Protein AF-A0A5C6UQW0-F1 (afdb_monomer)

pLDDT: mean 77.4, std 15.4, range [30.97, 93.69]

Nearest PDB structures (foldseek):
  4ghb-assembly1_A  TM=6.331E-01  e=3.208E+00  Bacteroides uniformis ATCC 8492
  3mfe-assembly1_H  TM=4.165E-01  e=1.691E+00  Mycobacterium tuberculosis
  3hf9-assembly1_E  TM=4.908E-01  e=6.919E+00  Mycobacterium tuberculosis

Secondary structure (DSSP, 8-state):
-GGGSHHHHHHHTSTT-EEE-HHHHHHHHHHHTTS-EETTEE-GGGSTTEE----S--SS-HHHHHHHHHHTSGGGGSSEEEEE-STT--EEEEEHHHHHHTHHHHHTT--S-EEEEEEEE-TT--EEEEEEEEE-SSS-EEEEEE-----

Structure (mmCIF, N/CA/C/O backbone):
data_AF-A0A5C6UQW0-F1
#
_entry.id   AF-A0A5C6UQW0-F1
#
loop_
_atom_site.group_PDB
_atom_site.id
_atom_site.type_symbol
_atom_site.label_atom_id
_atom_site.label_alt_id
_atom_site.label_comp_id
_atom_site.label_asym_id
_atom_site.label_entity_id
_atom_site.label_seq_id
_atom_site.pdbx_PDB_ins_code
_atom_site.Cartn_x
_atom_site.Cartn_y
_atom_site.Cartn_z
_atom_site.occupancy
_atom_site.B_iso_or_equiv
_atom_site.auth_seq_id
_atom_site.auth_comp_id
_atom_site.auth_asym_id
_atom_site.auth_atom_id
_atom_site.pdbx_PDB_model_num
ATOM 1 N N . MET A 1 1 ? 3.160 17.093 -3.943 1.00 65.38 1 MET A N 1
ATOM 2 C CA . MET A 1 1 ? 2.814 15.809 -3.297 1.00 65.38 1 MET A CA 1
ATOM 3 C C . MET A 1 1 ? 2.895 14.708 -4.346 1.00 65.38 1 MET A C 1
ATOM 5 O O . MET A 1 1 ? 2.736 15.030 -5.520 1.00 65.38 1 MET A O 1
ATOM 9 N N . HIS A 1 2 ? 3.151 13.443 -3.989 1.00 77.75 2 HIS A N 1
ATOM 10 C CA . HIS A 1 2 ? 3.254 12.371 -5.004 1.00 77.75 2 HIS A CA 1
ATOM 11 C C . HIS A 1 2 ? 1.975 12.249 -5.848 1.00 77.75 2 HIS A C 1
ATOM 13 O O . HIS A 1 2 ? 2.039 12.106 -7.066 1.00 77.75 2 HIS A O 1
ATOM 19 N N . ILE A 1 3 ? 0.809 12.458 -5.228 1.00 83.19 3 ILE A N 1
ATOM 20 C CA . ILE A 1 3 ? -0.491 12.421 -5.915 1.00 83.19 3 ILE A CA 1
ATOM 21 C C . ILE A 1 3 ? -0.732 13.566 -6.914 1.00 83.19 3 ILE A C 1
ATOM 23 O O . ILE A 1 3 ? -1.720 13.533 -7.650 1.00 83.19 3 ILE A O 1
ATOM 27 N N . ASP A 1 4 ? 0.139 14.581 -6.944 1.00 84.81 4 ASP A N 1
ATOM 28 C CA . ASP A 1 4 ? 0.045 15.695 -7.893 1.00 84.81 4 ASP A CA 1
ATOM 29 C C . ASP A 1 4 ? 0.746 15.407 -9.224 1.00 84.81 4 ASP A C 1
ATOM 31 O O . ASP A 1 4 ? 0.579 16.180 -10.179 1.00 84.81 4 ASP A O 1
ATOM 35 N N . ALA A 1 5 ? 1.535 14.328 -9.285 1.00 84.81 5 ALA A N 1
ATOM 36 C CA . ALA A 1 5 ? 2.218 13.906 -10.496 1.00 84.81 5 ALA A CA 1
ATOM 37 C C . ALA A 1 5 ? 1.205 13.637 -11.619 1.00 84.81 5 ALA A C 1
ATOM 39 O O . ALA A 1 5 ? 0.117 13.108 -11.383 1.00 84.81 5 ALA A O 1
ATOM 40 N N . SER A 1 6 ? 1.557 14.007 -12.852 1.00 86.38 6 SER A N 1
ATOM 41 C CA . SER A 1 6 ? 0.655 13.922 -14.009 1.00 86.38 6 SER A CA 1
ATOM 42 C C . SER A 1 6 ? 0.110 12.510 -14.230 1.00 86.38 6 SER A C 1
ATOM 44 O O . SER A 1 6 ? -1.090 12.353 -14.436 1.00 86.38 6 SER A O 1
ATOM 46 N N . TYR A 1 7 ? 0.957 11.488 -14.099 1.00 84.44 7 TYR A N 1
ATOM 47 C CA . TYR A 1 7 ? 0.549 10.091 -14.254 1.00 84.44 7 TYR A CA 1
ATOM 48 C C . TYR A 1 7 ? -0.395 9.619 -13.133 1.00 84.44 7 TYR A C 1
ATOM 50 O O . TYR A 1 7 ? -1.342 8.883 -13.396 1.00 84.44 7 TYR A O 1
ATOM 58 N N . ILE A 1 8 ? -0.215 10.092 -11.890 1.00 86.12 8 ILE A N 1
ATOM 59 C CA . ILE A 1 8 ? -1.148 9.786 -10.794 1.00 86.12 8 ILE A CA 1
ATOM 60 C C . ILE A 1 8 ? -2.492 10.482 -11.023 1.00 86.12 8 ILE A C 1
ATOM 62 O O . ILE A 1 8 ? -3.537 9.890 -10.770 1.00 86.12 8 ILE A O 1
ATOM 66 N N . LYS A 1 9 ? -2.500 11.713 -11.546 1.00 88.06 9 LYS A N 1
ATOM 67 C CA . LYS A 1 9 ? -3.747 12.405 -11.915 1.00 88.06 9 LYS A CA 1
ATOM 68 C C . LYS A 1 9 ? -4.522 11.660 -13.000 1.00 88.06 9 LYS A C 1
ATOM 70 O O . LYS A 1 9 ? -5.742 11.574 -12.910 1.00 88.06 9 LYS A O 1
ATOM 75 N N . GLU A 1 10 ? -3.824 11.098 -13.984 1.00 89.44 10 GLU A N 1
ATOM 76 C CA . GLU A 1 10 ? -4.433 10.248 -15.009 1.00 89.44 10 GLU A CA 1
ATOM 77 C C . GLU A 1 10 ? -5.021 8.970 -14.397 1.00 89.44 10 GLU A C 1
ATOM 79 O O . GLU A 1 10 ? -6.191 8.662 -14.619 1.00 89.44 10 GLU A O 1
ATOM 84 N N . ILE A 1 11 ? -4.260 8.276 -13.545 1.00 90.06 11 ILE A N 1
ATOM 85 C CA . ILE A 1 11 ? -4.734 7.091 -12.817 1.00 90.06 11 ILE A CA 1
ATOM 86 C C . ILE A 1 11 ? -5.986 7.406 -11.987 1.00 90.06 11 ILE A C 1
ATOM 88 O O . ILE A 1 11 ? -6.952 6.649 -12.024 1.00 90.06 11 ILE A O 1
ATOM 92 N N . ARG A 1 12 ? -6.009 8.550 -11.295 1.00 88.69 12 ARG A N 1
ATOM 93 C CA . ARG A 1 12 ? -7.150 9.012 -10.486 1.00 88.69 12 ARG A CA 1
ATOM 94 C C . ARG A 1 12 ? -8.422 9.283 -11.276 1.00 88.69 12 ARG A C 1
ATOM 96 O O . ARG A 1 12 ? -9.483 9.353 -10.670 1.00 88.69 12 ARG A O 1
ATOM 103 N N . SER A 1 13 ? -8.327 9.475 -12.588 1.00 88.44 13 SER A N 1
ATOM 104 C CA . SER A 1 13 ? -9.511 9.658 -13.432 1.00 88.44 13 SER A CA 1
ATOM 105 C C . SER A 1 13 ? -10.220 8.342 -13.771 1.00 88.44 13 SER A C 1
ATOM 107 O O . SER A 1 13 ? -11.315 8.372 -14.329 1.00 88.44 13 SER A O 1
ATOM 109 N N . ARG A 1 14 ? -9.609 7.192 -13.450 1.00 90.06 14 ARG A N 1
ATOM 110 C CA . ARG A 1 14 ? -10.189 5.874 -13.717 1.00 90.06 14 ARG A CA 1
ATOM 111 C C . ARG A 1 14 ? -11.289 5.523 -12.720 1.00 90.06 14 ARG A C 1
ATOM 113 O O . ARG A 1 14 ? -11.255 5.904 -11.552 1.00 90.06 14 ARG A O 1
ATOM 120 N N . GLU A 1 15 ? -12.249 4.743 -13.200 1.00 89.31 15 GLU A N 1
ATOM 121 C CA . GLU A 1 15 ? -13.331 4.206 -12.381 1.00 89.31 15 GLU A CA 1
ATOM 122 C C . GLU A 1 15 ? -12.788 3.334 -11.239 1.00 89.31 15 GLU A C 1
ATOM 124 O O . GLU A 1 15 ? -11.830 2.578 -11.413 1.00 89.31 15 GLU A O 1
ATOM 129 N N . GLY A 1 16 ? -13.397 3.462 -10.057 1.00 89.12 16 GLY A N 1
ATOM 130 C CA . GLY A 1 16 ? -12.991 2.725 -8.859 1.00 89.12 16 GLY A CA 1
ATOM 131 C C . GLY A 1 16 ? -11.707 3.234 -8.199 1.00 89.12 16 GLY A C 1
ATOM 132 O O . GLY A 1 16 ? -11.251 2.624 -7.237 1.00 89.12 16 GLY A O 1
ATOM 133 N N . VAL A 1 17 ? -11.113 4.334 -8.681 1.00 92.62 17 VAL A N 1
ATOM 134 C CA . VAL A 1 17 ? -9.979 4.981 -8.012 1.00 92.62 17 VAL A CA 1
ATOM 135 C C . VAL A 1 17 ? -10.478 6.120 -7.129 1.00 92.62 17 VAL A C 1
ATOM 137 O O . VAL A 1 17 ? -11.145 7.043 -7.596 1.00 92.62 17 VAL A O 1
ATOM 140 N N . PHE A 1 18 ? -10.123 6.084 -5.846 1.00 91.31 18 PHE A N 1
ATOM 141 C CA . PHE A 1 18 ? -10.579 7.062 -4.857 1.00 91.31 18 PHE A CA 1
ATOM 142 C C . PHE A 1 18 ? -9.411 7.853 -4.277 1.00 91.31 18 PHE A C 1
ATOM 144 O O . PHE A 1 18 ? -8.306 7.336 -4.132 1.00 91.31 18 PHE A O 1
ATOM 151 N N . LEU A 1 19 ? -9.651 9.115 -3.917 1.00 91.25 19 LEU A N 1
ATOM 152 C CA . LEU A 1 19 ? -8.710 9.874 -3.097 1.00 91.25 19 LEU A CA 1
ATOM 153 C C . LEU A 1 19 ? -8.799 9.369 -1.654 1.00 91.25 19 LEU A C 1
ATOM 155 O O . LEU A 1 19 ? -9.885 9.303 -1.083 1.00 91.25 19 LEU A O 1
ATOM 159 N N . VAL A 1 20 ? -7.651 9.050 -1.068 1.00 90.62 20 VAL A N 1
ATOM 160 C CA . VAL A 1 20 ? -7.530 8.748 0.357 1.00 90.62 20 VAL A CA 1
ATOM 161 C C . VAL A 1 20 ? -7.028 10.006 1.041 1.00 90.62 20 VAL A C 1
ATOM 163 O O . VAL A 1 20 ? -5.863 10.383 0.904 1.00 90.62 20 VAL A O 1
ATOM 166 N N . GLU A 1 21 ? -7.937 10.676 1.740 1.00 90.00 21 GLU A N 1
ATOM 167 C CA . GLU A 1 21 ? -7.666 11.947 2.402 1.00 90.00 21 GLU A CA 1
ATOM 168 C C . GLU A 1 21 ? -6.566 11.832 3.461 1.00 90.00 21 GLU A C 1
ATOM 170 O O . GLU A 1 21 ? -6.359 10.783 4.079 1.00 90.00 21 GLU A O 1
ATOM 175 N N . GLN A 1 22 ? -5.905 12.958 3.736 1.00 90.62 22 GLN A N 1
ATOM 176 C CA . GLN A 1 22 ? -4.842 13.048 4.740 1.00 90.62 22 GLN A CA 1
ATOM 177 C C . GLN A 1 22 ? -5.267 12.494 6.107 1.00 90.62 22 GLN A C 1
ATOM 179 O O . GLN A 1 22 ? -4.471 11.841 6.772 1.00 90.62 22 GLN A O 1
ATOM 184 N N . VAL A 1 23 ? -6.509 12.735 6.536 1.00 88.88 23 VAL A N 1
ATOM 185 C CA . VAL A 1 23 ? -7.013 12.251 7.834 1.00 88.88 23 VAL A CA 1
ATOM 186 C C . VAL A 1 23 ? -7.066 10.722 7.905 1.00 88.88 23 VAL A C 1
ATOM 188 O O . VAL A 1 23 ? -6.779 10.141 8.949 1.00 88.88 23 VAL A O 1
ATOM 191 N N . VAL A 1 24 ? -7.374 10.060 6.789 1.00 87.12 24 VAL A N 1
ATOM 192 C CA . VAL A 1 24 ? -7.360 8.598 6.700 1.00 87.12 24 VAL A CA 1
ATOM 193 C C . VAL A 1 24 ? -5.918 8.109 6.664 1.00 87.12 24 VAL A C 1
ATOM 195 O O . VAL A 1 24 ? -5.544 7.256 7.465 1.00 87.12 24 VAL A O 1
ATOM 198 N N . MET A 1 25 ? -5.078 8.712 5.817 1.00 90.06 25 MET A N 1
ATOM 199 C CA . MET A 1 25 ? -3.653 8.379 5.749 1.00 90.06 25 MET A CA 1
ATOM 200 C C . MET A 1 25 ? -2.926 8.619 7.076 1.00 90.06 25 MET A C 1
ATOM 202 O O . MET A 1 25 ? -1.968 7.920 7.381 1.00 90.06 25 MET A O 1
ATOM 206 N N . ALA A 1 26 ? -3.395 9.551 7.907 1.00 89.56 26 ALA A N 1
ATOM 207 C CA . ALA A 1 26 ? -2.858 9.757 9.243 1.00 89.56 26 ALA A CA 1
ATOM 208 C C . ALA A 1 26 ? -3.064 8.542 10.145 1.00 89.56 26 ALA A C 1
ATOM 210 O O . ALA A 1 26 ? -2.120 8.133 10.812 1.00 89.56 26 ALA A O 1
ATOM 211 N N . ARG A 1 27 ? -4.242 7.911 10.087 1.00 84.69 27 ARG A N 1
ATOM 212 C CA . ARG A 1 27 ? -4.505 6.650 10.796 1.00 84.69 27 ARG A CA 1
ATOM 213 C C . ARG A 1 27 ? -3.602 5.526 10.281 1.00 84.69 27 ARG A C 1
ATOM 215 O O . ARG A 1 27 ? -3.126 4.725 11.076 1.00 84.69 27 ARG A O 1
ATOM 222 N N . PHE A 1 28 ? -3.346 5.495 8.968 1.00 85.69 28 PHE A N 1
ATOM 223 C CA . PHE A 1 28 ? -2.456 4.514 8.335 1.00 85.69 28 PHE A CA 1
ATOM 224 C C . PHE A 1 28 ? -1.031 4.686 8.858 1.00 85.69 28 PHE A C 1
ATOM 226 O O . PHE A 1 28 ? -0.412 3.723 9.292 1.00 85.69 28 PHE A O 1
ATOM 233 N N . SER A 1 29 ? -0.538 5.924 8.860 1.00 89.44 29 SER A N 1
ATOM 234 C CA . SER A 1 29 ? 0.786 6.274 9.365 1.00 89.44 29 SER A CA 1
ATOM 235 C C . SER A 1 29 ? 0.951 5.984 10.850 1.00 89.44 29 SER A C 1
ATOM 237 O O . SER A 1 29 ? 1.938 5.363 11.221 1.00 89.44 29 SER A O 1
ATOM 239 N N . ASP A 1 30 ? -0.010 6.388 11.684 1.00 87.50 30 ASP A N 1
ATOM 240 C CA . ASP A 1 30 ? 0.073 6.174 13.131 1.00 87.50 30 ASP A CA 1
ATOM 241 C C . ASP A 1 30 ? 0.125 4.673 13.464 1.00 87.50 30 ASP A C 1
ATOM 243 O O . ASP A 1 30 ? 0.872 4.266 14.347 1.00 87.50 30 ASP A O 1
ATOM 247 N N . TRP A 1 31 ? -0.612 3.836 12.724 1.00 83.50 31 TRP A N 1
ATOM 248 C CA . TRP A 1 31 ? -0.500 2.380 12.834 1.00 83.50 31 TRP A CA 1
ATOM 249 C C . TRP A 1 31 ? 0.853 1.859 12.325 1.00 83.50 31 TRP A C 1
ATOM 251 O O . TRP A 1 31 ? 1.506 1.051 12.982 1.00 83.50 31 TRP A O 1
ATOM 261 N N . PHE A 1 32 ? 1.291 2.331 11.160 1.00 86.81 32 PHE A N 1
ATOM 262 C CA . PHE A 1 32 ? 2.522 1.891 10.506 1.00 86.81 32 PHE A CA 1
ATOM 263 C C . PHE A 1 32 ? 3.781 2.206 11.330 1.00 86.81 32 PHE A C 1
ATOM 265 O O . PHE A 1 32 ? 4.738 1.429 11.329 1.00 86.81 32 PHE A O 1
ATOM 272 N N . ASP A 1 33 ? 3.763 3.298 12.095 1.00 88.50 33 ASP A N 1
ATOM 273 C CA . ASP A 1 33 ? 4.828 3.680 13.027 1.00 88.50 33 ASP A CA 1
ATOM 274 C C . ASP A 1 33 ? 4.976 2.687 14.202 1.00 88.50 33 ASP A C 1
ATOM 276 O O . ASP A 1 33 ? 6.047 2.609 14.804 1.00 88.50 33 ASP A O 1
ATOM 280 N N . LEU A 1 34 ? 3.943 1.888 14.509 1.00 86.62 34 LEU A N 1
ATOM 281 C CA . LEU A 1 34 ? 3.982 0.855 15.558 1.00 86.62 34 LEU A CA 1
ATOM 282 C C . LEU A 1 34 ? 4.624 -0.461 15.097 1.00 86.62 34 LEU A C 1
ATOM 284 O O . LEU A 1 34 ? 4.830 -1.361 15.914 1.00 86.62 34 LEU A O 1
ATOM 288 N N . MET A 1 35 ? 4.926 -0.601 13.804 1.00 86.12 35 MET A N 1
ATOM 289 C CA . MET A 1 35 ? 5.567 -1.804 13.276 1.00 86.12 35 MET A CA 1
ATOM 290 C C . MET A 1 35 ? 6.981 -1.987 13.853 1.00 86.12 35 MET A C 1
ATOM 292 O O . MET A 1 35 ? 7.646 -1.013 14.207 1.00 86.12 35 MET A O 1
ATOM 296 N N . PRO A 1 36 ? 7.490 -3.228 13.949 1.00 89.00 36 PRO A N 1
ATOM 297 C CA . PRO A 1 36 ? 8.846 -3.469 14.425 1.00 89.00 36 PRO A CA 1
ATOM 298 C C . PRO A 1 36 ? 9.858 -3.022 13.362 1.00 89.00 36 PRO A C 1
ATOM 300 O O . PRO A 1 36 ? 10.198 -3.777 12.460 1.00 89.00 36 PRO A O 1
ATOM 303 N N . TRP A 1 37 ? 10.330 -1.780 13.433 1.00 88.25 37 TRP A N 1
ATOM 304 C CA . TRP A 1 37 ? 11.285 -1.221 12.472 1.00 88.25 37 TRP A CA 1
ATOM 305 C C . TRP A 1 37 ? 12.733 -1.635 12.764 1.00 88.25 37 TRP A C 1
ATOM 307 O O . TRP A 1 37 ? 13.202 -1.574 13.899 1.00 88.25 37 TRP A O 1
ATOM 317 N N . CYS A 1 38 ? 13.484 -1.966 11.712 1.00 86.94 38 CYS A N 1
ATOM 318 C CA . CYS A 1 38 ? 14.937 -2.110 11.731 1.00 86.94 38 CYS A CA 1
ATOM 319 C C . CYS A 1 38 ? 15.564 -1.155 10.708 1.00 86.94 38 CYS A C 1
ATOM 321 O O . CYS A 1 38 ? 15.547 -1.410 9.503 1.00 86.94 38 CYS A O 1
ATOM 323 N N . ALA A 1 39 ? 16.130 -0.050 11.205 1.00 83.81 39 ALA A N 1
ATOM 324 C CA . ALA A 1 39 ? 16.741 1.029 10.425 1.00 83.81 39 ALA A CA 1
ATOM 325 C C . ALA A 1 39 ? 15.824 1.612 9.331 1.00 83.81 39 ALA A C 1
ATOM 327 O O . ALA A 1 39 ? 15.186 2.634 9.554 1.00 83.81 39 ALA A O 1
ATOM 328 N N . THR A 1 40 ? 15.776 0.989 8.153 1.00 80.44 40 THR A N 1
ATOM 329 C CA . THR A 1 40 ? 15.086 1.490 6.953 1.00 80.44 40 THR A CA 1
ATOM 330 C C . THR A 1 40 ? 13.952 0.588 6.465 1.00 80.44 40 THR A C 1
ATOM 332 O O . THR A 1 40 ? 13.285 0.931 5.487 1.00 80.44 40 THR A O 1
ATOM 335 N N . SER A 1 41 ? 13.707 -0.548 7.121 1.00 85.50 41 SER A N 1
ATOM 336 C CA . SER A 1 41 ? 12.609 -1.452 6.776 1.00 85.50 41 SER A CA 1
ATOM 337 C C . SER A 1 41 ? 11.937 -2.048 8.003 1.00 85.50 41 SER A C 1
ATOM 339 O O . SER A 1 41 ? 12.504 -2.053 9.094 1.00 85.50 41 SER A O 1
ATOM 341 N N . ILE A 1 42 ? 10.747 -2.604 7.815 1.00 85.25 42 ILE A N 1
ATOM 342 C CA . ILE A 1 42 ? 10.106 -3.432 8.835 1.00 85.25 42 ILE A CA 1
ATOM 343 C C . ILE A 1 42 ? 10.939 -4.709 9.032 1.00 85.25 42 ILE A C 1
ATOM 345 O O . ILE A 1 42 ? 11.324 -5.382 8.073 1.00 85.25 42 ILE A O 1
ATOM 349 N N . ASP A 1 43 ? 11.221 -5.060 10.284 1.00 88.00 43 ASP A N 1
ATOM 350 C CA . ASP A 1 43 ? 11.683 -6.390 10.664 1.00 88.00 43 ASP A CA 1
ATOM 351 C C . ASP A 1 43 ? 10.499 -7.355 10.650 1.00 88.00 43 ASP A C 1
ATOM 353 O O . ASP A 1 43 ? 9.859 -7.643 11.663 1.00 88.00 43 ASP A O 1
ATOM 357 N N . TRP A 1 44 ? 10.207 -7.86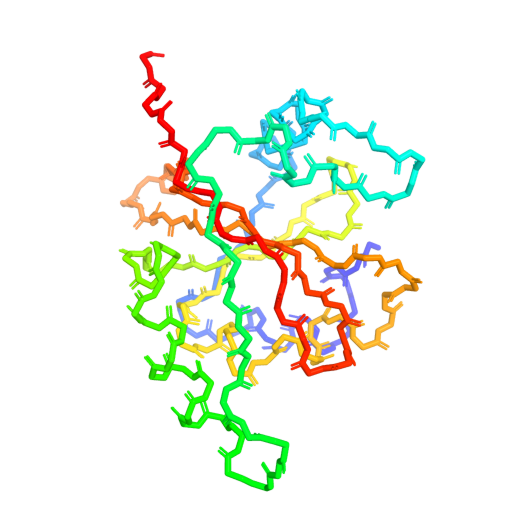3 9.457 1.00 82.56 44 TRP A N 1
ATOM 358 C CA . TRP A 1 44 ? 9.092 -8.774 9.227 1.00 82.56 44 TRP A CA 1
ATOM 359 C C . TRP A 1 44 ? 9.148 -10.031 10.098 1.00 82.56 44 TRP A C 1
ATOM 361 O O . TRP A 1 44 ? 8.096 -10.568 10.416 1.00 82.56 44 TRP A O 1
ATOM 371 N N . ASN A 1 45 ? 10.327 -10.468 10.559 1.00 83.88 45 ASN A N 1
ATOM 372 C CA . ASN A 1 45 ? 10.427 -11.640 11.437 1.00 83.88 45 ASN A CA 1
ATOM 373 C C . ASN A 1 45 ? 9.804 -11.405 12.819 1.00 83.88 45 ASN A C 1
ATOM 375 O O . ASN A 1 45 ? 9.467 -12.368 13.503 1.00 83.88 45 ASN A O 1
ATOM 379 N N . GLN A 1 46 ? 9.667 -10.144 13.232 1.00 84.56 46 GLN A N 1
ATOM 380 C CA . GLN A 1 46 ? 9.021 -9.761 14.485 1.00 84.56 46 GLN A CA 1
ATOM 381 C C . GLN A 1 46 ? 7.519 -9.500 14.324 1.00 84.56 46 GLN A C 1
ATOM 383 O O . GLN A 1 46 ? 6.838 -9.285 15.322 1.00 84.56 46 GLN A O 1
ATOM 388 N N . VAL A 1 47 ? 6.990 -9.522 13.096 1.00 80.75 47 VAL A N 1
ATOM 389 C CA . VAL A 1 47 ? 5.567 -9.304 12.820 1.00 80.75 47 VAL A CA 1
ATOM 390 C C . VAL A 1 47 ? 4.830 -10.641 12.928 1.00 80.75 47 VAL A C 1
ATOM 392 O O . VAL A 1 47 ? 5.054 -11.527 12.100 1.00 80.75 47 VAL A O 1
ATOM 395 N N . PRO A 1 48 ? 3.940 -10.834 13.917 1.00 73.81 48 PRO A N 1
ATOM 396 C CA . PRO A 1 48 ? 3.190 -12.079 14.040 1.00 73.81 48 PRO A CA 1
ATOM 397 C C . PRO A 1 48 ? 2.361 -12.354 12.782 1.00 73.81 48 PRO A C 1
ATOM 399 O O . PRO A 1 48 ? 1.714 -11.458 12.250 1.00 73.81 48 PRO A O 1
ATOM 402 N N . GLY A 1 49 ? 2.377 -13.598 12.299 1.00 71.25 49 GLY A N 1
ATOM 403 C CA . GLY A 1 49 ? 1.557 -14.005 11.153 1.00 71.25 49 GLY A CA 1
ATOM 404 C C . GLY A 1 49 ? 2.004 -13.449 9.796 1.00 71.25 49 GLY A C 1
ATOM 405 O O . GLY A 1 49 ? 1.251 -13.563 8.829 1.00 71.25 49 GLY A O 1
ATOM 406 N N . PHE A 1 50 ? 3.207 -12.869 9.682 1.00 73.69 50 PHE A N 1
ATOM 407 C CA . PHE A 1 50 ? 3.713 -12.445 8.378 1.00 73.69 50 PHE A CA 1
ATOM 408 C C . PHE A 1 50 ? 3.907 -13.643 7.441 1.00 73.69 50 PHE A C 1
ATOM 410 O O . PHE A 1 50 ? 4.441 -14.692 7.809 1.00 73.69 50 PHE A O 1
ATOM 417 N N . VAL A 1 51 ? 3.522 -13.459 6.186 1.00 71.88 51 VAL A N 1
ATOM 418 C CA . VAL A 1 51 ? 3.792 -14.401 5.106 1.00 71.88 51 VAL A CA 1
ATOM 419 C C . VAL A 1 51 ? 4.924 -13.841 4.260 1.00 71.88 51 VAL A C 1
ATOM 421 O O . VAL A 1 51 ? 4.873 -12.711 3.769 1.00 71.88 51 VAL A O 1
ATOM 424 N N . LYS A 1 52 ? 5.964 -14.651 4.066 1.00 69.75 52 LYS A N 1
ATOM 425 C CA . LYS A 1 52 ? 7.012 -14.381 3.084 1.00 69.75 52 LYS A CA 1
ATOM 426 C C . LYS A 1 52 ? 6.678 -15.127 1.801 1.00 69.75 52 LYS A C 1
ATOM 428 O O . LYS A 1 52 ? 6.775 -16.349 1.755 1.00 69.75 52 LYS A O 1
ATOM 433 N N . ALA A 1 53 ? 6.324 -14.389 0.759 1.00 67.44 53 ALA A N 1
ATOM 434 C CA . ALA A 1 53 ? 6.046 -14.941 -0.558 1.00 67.44 53 ALA A CA 1
ATOM 435 C C . ALA A 1 53 ? 7.003 -14.328 -1.582 1.00 67.44 53 ALA A C 1
ATOM 437 O O . ALA A 1 53 ? 7.363 -13.164 -1.469 1.00 67.44 53 ALA A O 1
ATOM 438 N N . ARG A 1 54 ? 7.432 -15.112 -2.571 1.00 66.44 54 ARG A N 1
ATOM 439 C CA . ARG A 1 54 ? 8.243 -14.636 -3.697 1.00 66.44 54 ARG A CA 1
ATOM 440 C C . ARG A 1 54 ? 7.397 -14.727 -4.958 1.00 66.44 54 ARG A C 1
ATOM 442 O O . ARG A 1 54 ? 6.730 -15.745 -5.142 1.00 66.44 54 ARG A O 1
ATOM 449 N N . ILE A 1 55 ? 7.453 -13.706 -5.811 1.00 67.19 55 ILE A N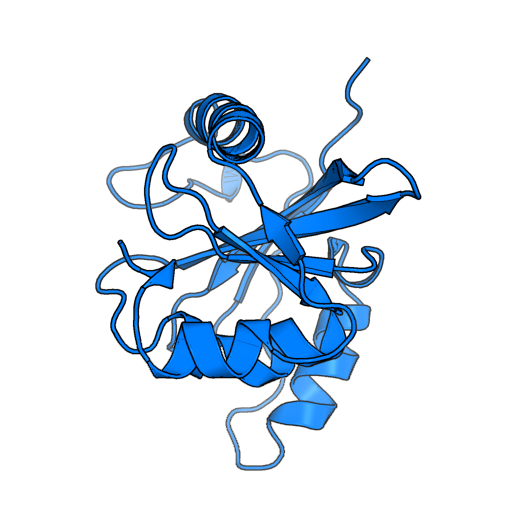 1
ATOM 450 C CA . ILE A 1 55 ? 6.765 -13.742 -7.102 1.00 67.19 55 ILE A CA 1
ATOM 451 C C . ILE A 1 55 ? 7.340 -14.904 -7.934 1.00 67.19 55 ILE A C 1
ATOM 453 O O . ILE A 1 55 ? 8.565 -15.030 -8.056 1.00 67.19 55 ILE A O 1
ATOM 457 N N . PRO A 1 56 ? 6.489 -15.796 -8.469 1.00 58.41 56 PRO A N 1
ATOM 458 C CA . PRO A 1 56 ? 6.940 -16.930 -9.257 1.00 58.41 56 PRO A CA 1
ATOM 459 C C . PRO A 1 56 ? 7.392 -16.496 -10.660 1.00 58.41 56 PRO A C 1
ATOM 461 O O . PRO A 1 56 ? 6.572 -16.200 -11.522 1.00 58.41 56 PRO A O 1
ATOM 464 N N . GLY A 1 57 ? 8.706 -16.567 -10.901 1.00 56.34 57 GLY A N 1
ATOM 465 C CA . GLY A 1 57 ? 9.328 -16.449 -12.226 1.00 56.34 57 GLY A CA 1
ATOM 466 C C . GLY A 1 57 ? 9.589 -15.007 -12.676 1.00 56.34 57 GLY A C 1
ATOM 467 O O . GLY A 1 57 ? 8.661 -14.241 -12.882 1.00 56.34 57 GLY A O 1
ATOM 468 N N . GLY A 1 58 ? 10.862 -14.655 -12.880 1.00 48.44 58 GLY A N 1
ATOM 469 C CA . GLY A 1 58 ? 11.252 -13.423 -13.576 1.00 48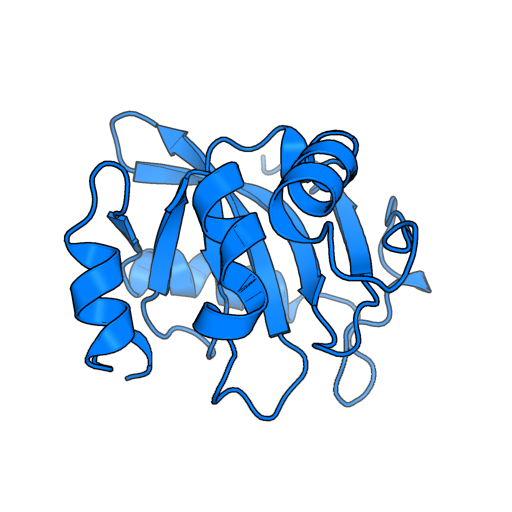.44 58 GLY A CA 1
ATOM 470 C C . GLY A 1 58 ? 11.063 -13.591 -15.087 1.00 48.44 58 GLY A C 1
ATOM 471 O O . GLY A 1 58 ? 11.710 -14.462 -15.671 1.00 48.44 58 GLY A O 1
ATOM 472 N N . GLY A 1 59 ? 10.171 -12.821 -15.719 1.00 52.56 59 GLY A N 1
ATOM 473 C CA . GLY A 1 59 ? 9.958 -12.850 -17.175 1.00 52.56 59 GLY A CA 1
ATOM 474 C C . GLY A 1 59 ? 8.642 -12.217 -17.659 1.00 52.56 59 GLY A C 1
ATOM 475 O O . GLY A 1 59 ? 7.727 -12.003 -16.876 1.00 52.56 59 GLY A O 1
ATOM 476 N N . GLU A 1 60 ? 8.543 -11.977 -18.975 1.00 47.06 60 GLU A N 1
ATOM 477 C CA . GLU A 1 60 ? 7.558 -11.140 -19.711 1.00 47.06 60 GLU A CA 1
ATOM 478 C C . GLU A 1 60 ? 6.048 -11.419 -19.505 1.00 47.06 60 GLU A C 1
ATOM 480 O O . GLU A 1 60 ? 5.215 -10.691 -20.037 1.00 47.06 60 GLU A O 1
ATOM 485 N N . VAL A 1 61 ? 5.642 -12.424 -18.721 1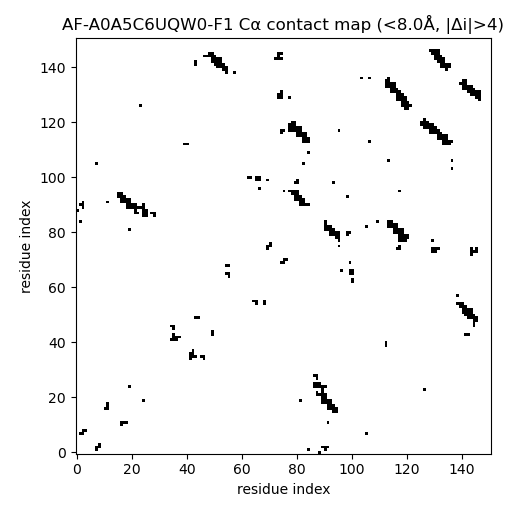.00 49.31 61 VAL A N 1
ATOM 486 C CA . VAL A 1 61 ? 4.219 -12.704 -18.420 1.00 49.31 61 VAL A CA 1
ATOM 487 C C . VAL A 1 61 ? 3.857 -12.126 -17.047 1.00 49.31 61 VAL A C 1
ATOM 489 O O . VAL A 1 61 ? 3.449 -12.854 -16.143 1.00 49.31 61 VAL A O 1
ATOM 492 N N . TRP A 1 62 ? 4.091 -10.822 -16.887 1.00 61.47 62 TRP A N 1
ATOM 493 C CA . TRP A 1 62 ? 4.157 -10.142 -15.589 1.00 61.47 62 TRP A CA 1
ATOM 494 C C . TRP A 1 62 ? 2.776 -9.873 -14.974 1.00 61.47 62 TRP A C 1
ATOM 496 O O . TRP A 1 62 ? 2.469 -10.354 -13.888 1.00 61.47 62 TRP A O 1
ATOM 506 N N . GLU A 1 63 ? 1.889 -9.178 -15.686 1.00 62.56 63 GLU A N 1
ATOM 507 C CA . GLU A 1 63 ? 0.681 -8.601 -15.074 1.00 62.56 63 GLU A CA 1
ATOM 508 C C . GLU A 1 63 ? -0.337 -9.658 -14.609 1.00 62.56 63 GLU A C 1
ATOM 510 O O . GLU A 1 63 ? -0.812 -9.615 -13.472 1.00 62.56 63 GLU A O 1
ATOM 515 N N . GLY A 1 64 ? -0.636 -10.649 -15.458 1.00 64.81 64 GLY A N 1
ATOM 516 C CA . GLY A 1 64 ? -1.624 -11.690 -15.148 1.00 64.81 64 GLY A CA 1
ATOM 517 C C . GLY A 1 64 ? -1.170 -12.646 -14.042 1.00 64.81 64 GLY A C 1
ATOM 518 O O . GLY A 1 64 ? -1.943 -12.957 -13.137 1.00 64.81 64 GLY A O 1
ATOM 519 N N . LYS A 1 65 ? 0.102 -13.065 -14.069 1.00 72.00 65 LYS A N 1
ATOM 520 C CA . LYS A 1 65 ? 0.657 -14.002 -13.080 1.00 72.00 65 LYS A CA 1
ATOM 521 C C . LYS A 1 65 ? 0.887 -13.350 -11.725 1.00 72.00 65 LYS A C 1
ATOM 523 O O . LYS A 1 65 ? 0.665 -14.002 -10.710 1.00 72.00 65 LYS A O 1
ATOM 528 N N . VAL A 1 66 ? 1.304 -12.081 -11.692 1.00 75.81 66 VAL A N 1
ATOM 529 C CA . VAL A 1 66 ? 1.471 -11.336 -10.436 1.00 75.81 66 VAL A CA 1
ATOM 530 C C . VAL A 1 66 ? 0.115 -11.100 -9.778 1.00 75.81 66 VAL A C 1
ATOM 532 O O . VAL A 1 66 ? -0.007 -11.303 -8.574 1.00 75.81 66 VAL A O 1
ATOM 535 N N . CYS A 1 67 ? -0.925 -10.759 -10.545 1.00 80.25 67 CYS A N 1
ATOM 536 C CA . CYS A 1 67 ? -2.276 -10.616 -10.002 1.00 80.25 67 CYS A CA 1
ATOM 537 C C . CYS A 1 67 ? -2.828 -11.937 -9.449 1.00 80.25 67 CYS A C 1
ATOM 539 O O . CYS A 1 67 ? -3.347 -11.955 -8.334 1.00 80.25 67 CYS A O 1
ATOM 541 N N . GLU A 1 68 ? -2.711 -13.039 -10.196 1.00 82.31 68 GLU A N 1
ATOM 542 C CA . GLU A 1 68 ? -3.161 -14.367 -9.751 1.00 82.31 68 GLU A CA 1
ATOM 543 C C . GLU A 1 68 ? -2.425 -14.806 -8.480 1.00 82.31 68 GLU A C 1
ATOM 545 O O . GLU A 1 68 ? -3.042 -15.204 -7.494 1.00 82.31 68 GLU A O 1
ATOM 550 N N . TRP A 1 69 ? -1.102 -14.652 -8.464 1.00 80.00 69 TRP A N 1
ATOM 551 C CA . TRP A 1 69 ? -0.280 -14.961 -7.302 1.00 80.00 69 TRP A CA 1
ATOM 552 C C . TRP A 1 69 ? -0.633 -14.088 -6.087 1.00 80.00 69 TRP A C 1
ATOM 554 O O . TRP A 1 69 ? -0.818 -14.617 -4.991 1.00 80.00 69 TRP A O 1
ATOM 564 N N . ALA A 1 70 ? -0.789 -12.772 -6.271 1.00 81.75 70 ALA A N 1
ATOM 565 C CA . ALA A 1 70 ? -1.144 -11.849 -5.194 1.00 81.75 70 ALA A CA 1
ATOM 566 C C . ALA A 1 70 ? -2.558 -12.117 -4.651 1.00 81.75 70 ALA A C 1
ATOM 568 O O . ALA A 1 70 ? -2.805 -11.906 -3.465 1.00 81.75 70 ALA A O 1
ATOM 569 N N . SER A 1 71 ? -3.463 -12.638 -5.487 1.00 86.12 71 SER A N 1
ATOM 570 C CA . SER A 1 71 ? -4.813 -13.055 -5.074 1.00 86.12 71 SER A CA 1
ATOM 571 C C . SER A 1 71 ? -4.787 -14.213 -4.069 1.00 86.12 71 SER A C 1
ATOM 573 O O . SER A 1 71 ? -5.706 -14.360 -3.270 1.00 86.12 71 SER A O 1
ATOM 575 N N . GLY A 1 72 ? -3.726 -15.029 -4.080 1.00 83.19 72 GLY A N 1
ATOM 576 C CA . GLY A 1 72 ? -3.511 -16.100 -3.104 1.00 83.19 72 GLY A CA 1
ATOM 577 C C . GLY A 1 72 ? -2.954 -15.629 -1.756 1.00 83.19 72 GLY A C 1
ATOM 578 O O . GLY A 1 72 ? -2.834 -16.434 -0.833 1.00 83.19 72 GLY A O 1
ATOM 579 N N . LEU A 1 73 ? -2.593 -14.350 -1.627 1.00 81.00 73 LEU A N 1
ATOM 580 C CA . LEU A 1 73 ? -2.086 -13.765 -0.389 1.00 81.00 73 LEU A CA 1
ATOM 581 C C . LEU A 1 73 ? -3.220 -13.121 0.414 1.00 81.00 73 LEU A C 1
ATOM 583 O O . LEU A 1 73 ? -4.254 -12.770 -0.151 1.00 81.00 73 LEU A O 1
ATOM 587 N N . PRO A 1 74 ? -3.019 -12.876 1.720 1.00 81.25 74 PRO A N 1
ATOM 588 C CA . PRO A 1 74 ? -3.946 -12.097 2.533 1.00 81.25 74 PRO A CA 1
ATOM 589 C C . PRO A 1 74 ? -4.456 -10.799 1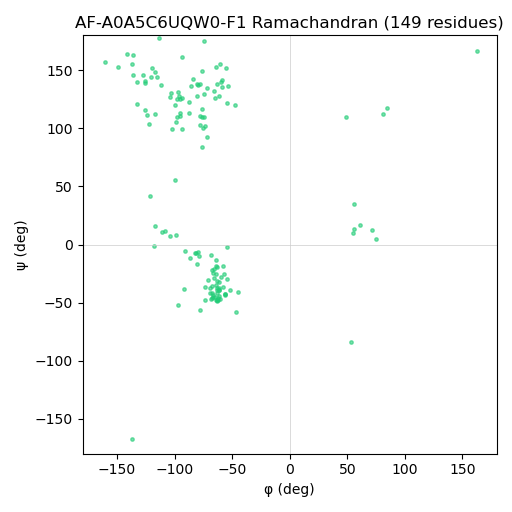.891 1.00 81.25 74 PRO A C 1
ATOM 591 O O . PRO A 1 74 ? -5.648 -10.517 1.963 1.00 81.25 74 PRO A O 1
ATOM 594 N N . ILE A 1 75 ? -3.590 -10.040 1.208 1.00 81.12 75 ILE A N 1
ATOM 595 C CA . ILE A 1 75 ? -3.989 -8.800 0.526 1.00 81.12 75 ILE A CA 1
ATOM 596 C C . ILE A 1 75 ? -4.931 -9.029 -0.661 1.00 81.12 75 ILE A C 1
ATOM 598 O O . ILE A 1 75 ? -5.726 -8.156 -0.989 1.00 81.12 75 ILE A O 1
ATOM 602 N N . GLY A 1 76 ? -4.896 -10.217 -1.264 1.00 85.44 76 GLY A N 1
ATOM 603 C CA . GLY A 1 76 ? -5.818 -10.624 -2.320 1.00 85.44 76 GLY A CA 1
ATOM 604 C C . GLY A 1 76 ? -7.275 -10.725 -1.879 1.00 85.44 76 GLY A C 1
ATOM 605 O O . GLY A 1 76 ? -8.162 -10.795 -2.724 1.00 85.44 76 GLY A O 1
ATOM 606 N N . LYS A 1 77 ? -7.537 -10.716 -0.565 1.00 86.12 77 LYS A N 1
ATOM 607 C CA . LYS A 1 77 ? -8.893 -10.667 -0.006 1.00 86.12 77 LYS A CA 1
ATOM 608 C C . LYS A 1 77 ? -9.471 -9.248 0.012 1.00 86.12 77 LYS A C 1
ATOM 610 O O . LYS A 1 77 ? -10.679 -9.109 0.165 1.00 86.12 77 LYS A O 1
ATOM 615 N N . CYS A 1 78 ? -8.629 -8.222 -0.126 1.00 87.44 78 CYS A N 1
ATOM 616 C CA . CYS A 1 78 ? -9.043 -6.824 -0.110 1.00 87.44 78 CYS A CA 1
ATOM 617 C C . CYS A 1 78 ? -9.526 -6.378 -1.494 1.00 87.44 78 CYS A C 1
ATOM 619 O O . CYS A 1 78 ? -8.945 -6.728 -2.521 1.00 87.44 78 CYS A O 1
ATOM 621 N N . SER A 1 79 ? -10.557 -5.538 -1.528 1.00 90.62 79 SER A N 1
ATOM 622 C CA . SER A 1 79 ? -11.080 -4.967 -2.776 1.00 90.62 79 SER A CA 1
ATOM 623 C C . SER A 1 79 ? -10.142 -3.938 -3.416 1.00 90.62 79 SER A C 1
ATOM 625 O O . SER A 1 79 ? -10.133 -3.795 -4.642 1.00 90.62 79 SER A O 1
ATOM 627 N N . HIS A 1 80 ? -9.356 -3.219 -2.611 1.00 92.31 80 HIS A N 1
ATOM 628 C CA . HIS A 1 80 ? -8.472 -2.150 -3.066 1.00 92.31 80 HIS A CA 1
ATOM 629 C C . HIS A 1 80 ? -7.096 -2.222 -2.404 1.00 92.31 80 HIS A C 1
ATOM 631 O O . HIS A 1 80 ? -6.900 -2.843 -1.358 1.00 92.31 80 HIS A O 1
ATOM 637 N N . ILE A 1 81 ? -6.141 -1.522 -3.011 1.00 92.00 81 ILE A N 1
ATOM 638 C CA . ILE A 1 81 ? -4.845 -1.228 -2.411 1.00 92.00 81 ILE A CA 1
ATOM 639 C C . ILE A 1 81 ? -4.626 0.278 -2.287 1.00 92.00 81 ILE A C 1
ATOM 641 O O . ILE A 1 81 ? -5.126 1.055 -3.100 1.00 92.00 81 ILE A O 1
ATOM 645 N N . VAL A 1 82 ? -3.831 0.683 -1.301 1.00 92.81 82 VAL A N 1
ATOM 646 C CA . VAL A 1 82 ? -3.400 2.068 -1.098 1.00 92.81 82 VAL A CA 1
ATOM 647 C C . VAL A 1 82 ? -1.875 2.106 -1.026 1.00 92.81 82 VAL A C 1
ATOM 649 O O . VAL A 1 82 ? -1.300 1.546 -0.089 1.00 92.81 82 VAL A O 1
ATOM 652 N N . PRO A 1 83 ? -1.192 2.760 -1.979 1.00 91.69 83 PRO A N 1
ATOM 653 C CA . PRO A 1 83 ? 0.242 2.929 -1.918 1.00 91.69 83 PRO A CA 1
ATOM 654 C C . PRO A 1 83 ? 0.615 3.944 -0.832 1.00 91.69 83 PRO A C 1
ATOM 656 O O . PRO A 1 83 ? 0.026 5.019 -0.712 1.00 91.69 83 PRO A O 1
ATOM 659 N N . TYR A 1 84 ? 1.618 3.611 -0.031 1.00 90.25 84 TYR A N 1
ATOM 660 C CA . TYR A 1 84 ? 2.190 4.480 0.985 1.00 90.25 84 TYR A CA 1
ATOM 661 C C . TYR A 1 84 ? 3.452 5.159 0.463 1.00 90.25 84 TYR A C 1
ATOM 663 O O . TYR A 1 84 ? 4.485 4.517 0.266 1.00 90.25 84 TYR A O 1
ATOM 671 N N . TYR A 1 85 ? 3.365 6.468 0.237 1.00 86.00 85 TYR A N 1
ATOM 672 C CA . TYR A 1 85 ? 4.490 7.271 -0.242 1.00 86.00 85 TYR A CA 1
ATOM 673 C C . TYR A 1 85 ? 5.202 7.975 0.907 1.00 86.00 85 TYR A C 1
ATOM 675 O O . TYR A 1 85 ? 6.419 7.893 1.061 1.00 86.00 85 TYR A O 1
ATOM 683 N N . ARG A 1 86 ? 4.457 8.694 1.740 1.00 85.25 86 ARG A N 1
ATOM 684 C CA . ARG A 1 86 ? 5.035 9.439 2.851 1.00 85.25 86 ARG A CA 1
ATOM 685 C C . ARG A 1 86 ? 4.052 9.511 4.005 1.00 85.25 86 ARG A C 1
ATOM 687 O O . ARG A 1 86 ? 2.840 9.495 3.811 1.00 85.25 86 ARG A O 1
ATOM 694 N N . TRP A 1 87 ? 4.620 9.629 5.197 1.00 86.38 87 TRP A N 1
ATOM 695 C CA . TRP A 1 87 ? 3.908 9.859 6.441 1.00 86.38 87 TRP A CA 1
ATOM 696 C C . TRP A 1 87 ? 2.873 10.984 6.321 1.00 86.38 87 TRP A C 1
ATOM 698 O O . TRP A 1 87 ? 3.219 12.122 5.996 1.00 86.38 87 TRP A O 1
ATOM 708 N N . LYS A 1 88 ? 1.607 10.632 6.574 1.00 85.81 88 LYS A N 1
ATOM 709 C CA . LYS A 1 88 ? 0.416 11.497 6.565 1.00 85.81 88 LYS A CA 1
ATOM 710 C C . LYS A 1 88 ? 0.154 12.263 5.268 1.00 85.81 88 LYS A C 1
ATOM 712 O O . LYS A 1 88 ? -0.685 13.160 5.269 1.00 85.81 88 LYS A O 1
ATOM 717 N N . GLU A 1 89 ?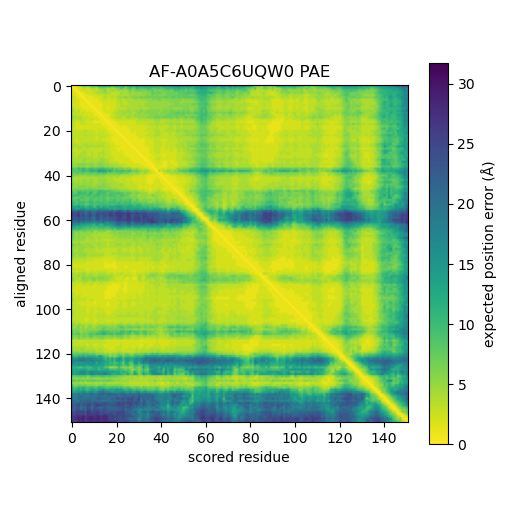 0.816 11.936 4.161 1.00 90.06 89 GLU A N 1
ATOM 718 C CA . GLU A 1 89 ? 0.439 12.504 2.866 1.00 90.06 89 GLU A CA 1
ATOM 719 C C . GLU A 1 89 ? -0.782 11.749 2.310 1.00 90.06 89 GLU A C 1
ATOM 721 O O . GLU A 1 89 ? -0.819 10.519 2.406 1.00 90.06 89 GLU A O 1
ATOM 726 N N . PRO A 1 90 ? -1.782 12.451 1.738 1.00 91.62 90 PRO A N 1
ATOM 727 C CA . PRO A 1 90 ? -2.887 11.800 1.052 1.00 91.62 90 PRO A CA 1
ATOM 728 C C . PRO A 1 90 ? -2.395 10.865 -0.060 1.00 91.62 90 PRO A C 1
ATOM 730 O O . PRO A 1 90 ? -1.336 11.071 -0.660 1.00 91.62 90 PRO A O 1
ATOM 733 N N . SER A 1 91 ? -3.191 9.838 -0.344 1.00 92.81 91 SER A N 1
ATOM 734 C CA . SER A 1 91 ? -2.875 8.806 -1.334 1.00 92.81 91 SER A CA 1
ATOM 735 C C . SER A 1 91 ? -4.095 8.478 -2.196 1.00 92.81 91 SER A C 1
ATOM 737 O O . SER A 1 91 ? -5.073 9.222 -2.213 1.00 92.81 91 SER A O 1
ATOM 739 N N . ILE A 1 92 ? -4.040 7.391 -2.956 1.00 93.19 92 ILE A N 1
ATOM 740 C CA . ILE A 1 92 ? -5.135 6.910 -3.791 1.00 93.19 92 ILE A CA 1
ATOM 741 C C . ILE A 1 92 ? -5.459 5.458 -3.461 1.00 93.19 92 ILE A C 1
ATOM 743 O O . ILE A 1 92 ? -4.559 4.654 -3.266 1.00 93.19 92 ILE A O 1
ATOM 747 N N . ALA A 1 93 ? -6.737 5.110 -3.410 1.00 92.94 93 ALA A N 1
ATOM 748 C CA . ALA A 1 93 ? -7.170 3.725 -3.332 1.00 92.94 93 ALA A CA 1
ATOM 749 C C . ALA A 1 93 ? -7.445 3.241 -4.749 1.00 92.94 93 ALA A C 1
ATOM 751 O O . ALA A 1 93 ? -8.193 3.888 -5.478 1.00 92.94 93 ALA A O 1
ATOM 752 N N . LEU A 1 94 ? -6.822 2.135 -5.143 1.00 93.69 94 LEU A N 1
ATOM 753 C CA . LEU A 1 94 ? -6.961 1.545 -6.471 1.00 93.69 94 LEU A CA 1
ATOM 754 C C . LEU A 1 94 ? -7.615 0.171 -6.360 1.00 93.69 94 LEU A C 1
ATOM 756 O O . LEU A 1 94 ? -7.273 -0.551 -5.423 1.00 93.69 94 LEU A O 1
ATOM 760 N N . PRO A 1 95 ? -8.471 -0.242 -7.313 1.00 93.25 95 PRO A N 1
ATOM 761 C CA . PRO A 1 95 ? -8.979 -1.608 -7.346 1.00 93.25 95 PRO A CA 1
ATOM 762 C C . PRO A 1 95 ? -7.815 -2.598 -7.324 1.00 93.25 95 PRO A C 1
ATOM 764 O O . PRO A 1 95 ? -6.829 -2.385 -8.033 1.00 93.25 95 PRO A O 1
ATOM 767 N N . PHE A 1 96 ? -7.919 -3.663 -6.527 1.00 91.00 96 PHE A N 1
ATOM 768 C CA . PHE A 1 96 ? -6.798 -4.551 -6.201 1.00 91.00 96 PHE A CA 1
ATOM 769 C C . PHE A 1 96 ? -5.982 -4.975 -7.431 1.00 91.00 96 PHE A C 1
ATOM 771 O O . PHE A 1 96 ? -4.797 -4.661 -7.522 1.00 91.00 96 PHE A O 1
ATOM 778 N N . HIS A 1 97 ? -6.618 -5.607 -8.424 1.00 90.25 97 HIS A N 1
ATOM 779 C CA . HIS A 1 97 ? -5.923 -6.076 -9.628 1.00 90.25 97 HIS A CA 1
ATOM 780 C C . HIS A 1 97 ? -5.273 -4.940 -10.421 1.00 90.25 97 HIS A C 1
ATOM 782 O O . HIS A 1 97 ? -4.156 -5.087 -10.913 1.00 90.25 97 HIS A O 1
ATOM 788 N N . PHE A 1 98 ? -5.948 -3.792 -10.521 1.00 90.50 98 PHE A N 1
ATOM 789 C CA . PHE A 1 98 ? -5.405 -2.639 -11.227 1.00 90.50 98 PHE A CA 1
ATOM 790 C C . PHE A 1 98 ? -4.180 -2.074 -10.503 1.00 90.50 98 PHE A C 1
ATOM 792 O O . PHE A 1 98 ? -3.158 -1.812 -11.131 1.00 90.50 98 PHE A O 1
ATOM 799 N N . GLY A 1 99 ? -4.253 -1.929 -9.182 1.00 90.75 99 GLY A N 1
ATOM 800 C CA . GLY A 1 99 ? -3.143 -1.439 -8.381 1.00 90.75 99 GLY A CA 1
ATOM 801 C C . GLY A 1 99 ? -1.939 -2.383 -8.393 1.00 90.75 99 GLY A C 1
ATOM 802 O O . GLY A 1 99 ? -0.821 -1.925 -8.615 1.00 90.75 99 GLY A O 1
ATOM 803 N N . ILE A 1 100 ? -2.162 -3.692 -8.223 1.00 87.38 100 ILE A N 1
ATOM 804 C CA . ILE A 1 100 ? -1.098 -4.709 -8.245 1.00 87.38 100 ILE A CA 1
ATOM 805 C C . ILE A 1 100 ? -0.379 -4.738 -9.598 1.00 87.38 100 ILE A C 1
ATOM 807 O O . ILE A 1 100 ? 0.850 -4.735 -9.632 1.00 87.38 100 ILE A O 1
ATOM 811 N N . ALA A 1 101 ? -1.120 -4.690 -10.709 1.00 85.06 101 ALA A N 1
ATOM 812 C CA . ALA A 1 101 ? -0.531 -4.656 -12.049 1.00 85.06 101 ALA A CA 1
ATOM 813 C C . ALA A 1 101 ? 0.302 -3.388 -12.323 1.00 85.06 101 ALA A C 1
ATOM 815 O O . ALA A 1 101 ? 1.112 -3.379 -13.242 1.00 85.06 101 ALA A O 1
ATOM 816 N N . ASN A 1 102 ? 0.117 -2.320 -11.538 1.00 85.88 102 ASN A N 1
ATOM 817 C CA . ASN A 1 102 ? 0.745 -1.017 -11.760 1.00 85.88 102 ASN A CA 1
ATOM 818 C C . ASN A 1 102 ? 1.699 -0.593 -10.627 1.00 85.88 102 ASN A C 1
ATOM 820 O O . ASN A 1 102 ? 2.055 0.582 -10.554 1.00 85.88 102 ASN A O 1
ATOM 824 N N . LEU A 1 103 ? 2.135 -1.503 -9.746 1.00 84.19 103 LEU A N 1
ATOM 825 C CA . LEU A 1 103 ? 3.008 -1.159 -8.610 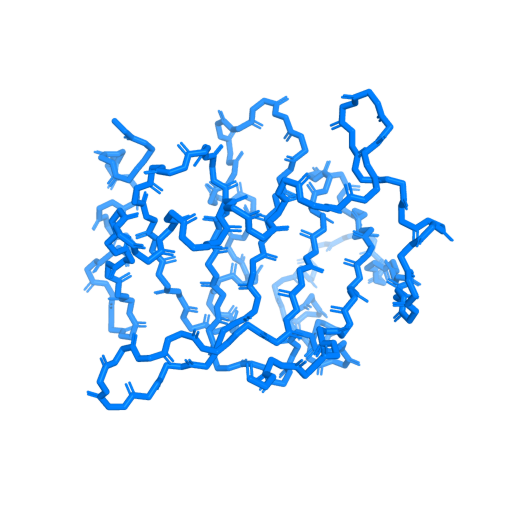1.00 84.19 103 LEU A CA 1
ATOM 826 C C . LEU A 1 103 ? 4.302 -0.460 -9.037 1.00 84.19 103 LEU A C 1
ATOM 828 O O . LEU A 1 103 ? 4.672 0.549 -8.436 1.00 84.19 103 LEU A O 1
ATOM 832 N N . ASP A 1 104 ? 4.948 -0.933 -10.100 1.00 81.06 104 ASP A N 1
ATOM 833 C CA . ASP A 1 104 ? 6.180 -0.316 -10.598 1.00 81.06 104 ASP A CA 1
ATOM 834 C C . ASP A 1 104 ? 5.943 1.110 -11.082 1.00 81.06 104 ASP A C 1
ATOM 836 O O . ASP A 1 104 ? 6.732 2.002 -10.787 1.00 81.06 104 ASP A O 1
ATOM 840 N N . LEU A 1 105 ? 4.813 1.364 -11.746 1.00 83.75 105 LEU A N 1
ATOM 841 C CA . LEU A 1 105 ? 4.427 2.714 -12.145 1.00 83.75 105 LEU A CA 1
ATOM 842 C C . LEU A 1 105 ? 4.124 3.594 -10.924 1.00 83.75 105 LEU A C 1
ATOM 844 O O . LEU A 1 105 ? 4.566 4.741 -10.866 1.00 83.75 105 LEU A O 1
ATOM 848 N N . LEU A 1 106 ? 3.397 3.064 -9.935 1.00 86.69 106 LEU A N 1
ATOM 849 C CA . LEU A 1 106 ? 3.035 3.788 -8.714 1.00 86.69 106 LEU A CA 1
ATOM 850 C C . LEU A 1 106 ? 4.268 4.215 -7.908 1.00 86.69 106 LEU A C 1
ATOM 852 O O . LEU A 1 106 ? 4.229 5.276 -7.280 1.00 86.69 106 LEU A O 1
ATOM 856 N N . TYR A 1 107 ? 5.346 3.426 -7.954 1.00 83.81 107 TYR A N 1
ATOM 857 C CA . TYR A 1 107 ? 6.594 3.655 -7.225 1.00 83.81 107 TYR A CA 1
ATOM 858 C C . TYR A 1 107 ? 7.794 4.025 -8.103 1.00 83.81 107 TYR A C 1
ATOM 860 O O . TYR A 1 107 ? 8.901 4.121 -7.581 1.00 83.81 107 TYR A O 1
ATOM 868 N N . ALA A 1 108 ? 7.596 4.323 -9.391 1.00 79.75 108 ALA A N 1
ATOM 869 C CA . ALA A 1 108 ? 8.678 4.553 -10.357 1.00 79.75 108 ALA A CA 1
ATOM 870 C C . ALA A 1 108 ? 9.688 5.632 -9.927 1.00 79.75 108 ALA A C 1
ATOM 872 O O . ALA A 1 108 ? 10.858 5.597 -10.296 1.00 79.75 108 ALA A O 1
ATOM 873 N N . THR A 1 109 ? 9.235 6.615 -9.147 1.00 75.44 109 THR A N 1
ATOM 874 C CA . THR A 1 109 ? 10.061 7.719 -8.638 1.00 75.44 109 THR A CA 1
ATOM 875 C C . THR A 1 109 ? 10.335 7.618 -7.138 1.00 75.44 109 THR A C 1
ATOM 877 O O . THR A 1 109 ? 10.764 8.598 -6.528 1.00 75.44 109 THR A O 1
ATOM 880 N N . TYR A 1 110 ? 10.026 6.480 -6.513 1.00 76.81 110 TYR A N 1
ATOM 881 C CA . TYR A 1 110 ? 10.098 6.304 -5.071 1.00 76.81 110 TYR A CA 1
ATOM 882 C C . TYR A 1 110 ? 11.438 5.671 -4.663 1.00 76.81 110 TYR A C 1
ATOM 884 O O . TYR A 1 110 ? 11.682 4.510 -4.985 1.00 76.81 110 TYR A O 1
ATOM 892 N N . PRO A 1 111 ? 12.317 6.403 -3.950 1.00 70.25 111 PRO A N 1
ATOM 893 C CA . PRO A 1 111 ? 13.701 5.979 -3.723 1.00 70.25 111 PRO A CA 1
ATOM 894 C C . PRO A 1 111 ? 13.874 4.974 -2.574 1.00 70.25 111 PRO A C 1
ATOM 896 O O . PRO A 1 111 ? 14.980 4.489 -2.350 1.00 70.25 111 PRO A O 1
ATOM 899 N N . ASN A 1 112 ? 12.812 4.698 -1.814 1.00 75.88 112 ASN A N 1
ATOM 900 C CA . ASN A 1 112 ? 12.851 3.868 -0.612 1.00 75.88 112 ASN A CA 1
ATOM 901 C C . ASN A 1 112 ? 12.054 2.573 -0.804 1.00 75.88 112 ASN A C 1
ATOM 903 O O . ASN A 1 112 ? 11.402 2.361 -1.825 1.00 75.88 112 ASN A O 1
ATOM 907 N N . LYS A 1 113 ? 12.068 1.719 0.223 1.00 79.62 113 LYS A N 1
ATOM 908 C CA . LYS A 1 113 ? 11.158 0.575 0.323 1.00 79.62 113 LYS A CA 1
ATOM 909 C C . LYS A 1 113 ? 9.712 1.040 0.203 1.00 79.62 113 LYS A C 1
ATOM 911 O O . LYS A 1 113 ? 9.276 1.894 0.971 1.00 79.62 113 LYS A O 1
ATOM 916 N N . ALA A 1 114 ? 9.005 0.500 -0.779 1.00 86.31 114 ALA A N 1
ATOM 917 C CA . ALA A 1 114 ? 7.626 0.850 -1.049 1.00 86.31 114 ALA A CA 1
ATOM 918 C C . ALA A 1 114 ? 6.709 -0.011 -0.179 1.00 86.31 114 ALA A C 1
ATOM 920 O O . ALA A 1 114 ? 6.937 -1.208 -0.046 1.00 86.31 114 ALA A O 1
ATOM 921 N N . TYR A 1 115 ? 5.682 0.592 0.414 1.00 88.25 115 TYR A N 1
ATOM 922 C CA . TYR A 1 115 ? 4.719 -0.130 1.245 1.00 88.25 115 TYR A CA 1
ATOM 923 C C . TYR A 1 115 ? 3.310 0.105 0.762 1.00 88.25 115 TYR A C 1
ATOM 925 O O . TYR A 1 115 ? 2.964 1.225 0.411 1.00 88.25 115 TYR A O 1
ATOM 933 N N . VAL A 1 116 ? 2.484 -0.926 0.785 1.00 89.44 116 VAL A N 1
ATOM 934 C CA . VAL A 1 116 ? 1.116 -0.858 0.281 1.00 89.44 116 VAL A CA 1
ATOM 935 C C . VAL A 1 116 ? 0.177 -1.479 1.301 1.00 89.44 116 VAL A C 1
ATOM 937 O O . VAL A 1 116 ? 0.484 -2.516 1.887 1.00 89.44 116 VAL A O 1
ATOM 940 N N . PHE A 1 117 ? -0.977 -0.849 1.481 1.00 89.06 117 PHE A N 1
ATOM 941 C CA . PHE A 1 117 ? -2.034 -1.310 2.369 1.00 89.06 117 PHE A CA 1
ATOM 942 C C . PHE A 1 117 ? -3.165 -1.950 1.573 1.00 89.06 117 PHE A C 1
ATOM 944 O O . PHE A 1 117 ? -3.655 -1.349 0.619 1.00 89.06 117 PHE A O 1
ATOM 951 N N . GLY A 1 118 ? -3.596 -3.143 1.975 1.00 88.50 118 GLY A N 1
ATOM 952 C CA . GLY A 1 118 ? -4.842 -3.745 1.511 1.00 88.50 118 GLY A CA 1
ATOM 953 C C . GLY A 1 118 ? -6.020 -3.169 2.282 1.00 88.50 118 GLY A C 1
ATOM 954 O O . GLY A 1 118 ? -5.997 -3.148 3.517 1.00 88.50 118 GLY A O 1
ATOM 955 N N . VAL A 1 119 ? -7.030 -2.693 1.557 1.00 87.31 119 VAL A N 1
ATOM 956 C CA . VAL A 1 119 ? -8.199 -2.041 2.147 1.00 87.31 119 VAL A CA 1
ATOM 957 C C . VAL A 1 119 ? -9.488 -2.514 1.501 1.00 87.31 119 VAL A C 1
ATOM 959 O O . VAL A 1 119 ? -9.552 -2.735 0.289 1.00 87.31 119 VAL A O 1
ATOM 962 N N . ASP A 1 120 ? -10.534 -2.589 2.311 1.00 86.06 120 ASP A N 1
ATOM 963 C CA . ASP A 1 120 ? -11.894 -2.673 1.804 1.00 86.06 120 ASP A CA 1
ATOM 964 C C . ASP A 1 120 ? -12.551 -1.304 1.786 1.00 86.06 120 ASP A C 1
ATOM 966 O O . ASP A 1 120 ? -12.471 -0.552 2.754 1.00 86.06 120 ASP A O 1
ATOM 970 N N . VAL A 1 121 ? -13.162 -0.967 0.649 1.00 78.12 121 VAL A N 1
ATOM 971 C CA . VAL A 1 121 ? -13.841 0.313 0.450 1.00 78.12 121 VAL A CA 1
ATOM 972 C C . VAL A 1 121 ? -15.343 0.083 0.581 1.00 78.12 121 VAL A C 1
ATOM 974 O O . VAL A 1 121 ? -15.996 -0.395 -0.345 1.00 78.12 121 VAL A O 1
ATOM 977 N N . GLY A 1 122 ? -15.891 0.405 1.755 1.00 68.38 122 GLY A N 1
ATOM 978 C CA . GLY A 1 122 ? -17.338 0.440 1.982 1.00 68.38 122 GLY A CA 1
ATOM 979 C C . GLY A 1 122 ? -18.011 1.660 1.337 1.00 68.38 122 GLY A C 1
ATOM 980 O O . GLY A 1 122 ? -17.351 2.576 0.847 1.00 68.38 122 GLY A O 1
ATOM 981 N N . THR A 1 123 ? -19.345 1.728 1.400 1.00 55.75 123 THR A N 1
ATOM 982 C CA . THR A 1 123 ? -20.151 2.852 0.869 1.00 55.75 123 THR A CA 1
ATOM 983 C C . THR A 1 123 ? -19.805 4.222 1.469 1.00 55.75 123 THR A C 1
ATOM 985 O O . THR A 1 123 ? -20.142 5.247 0.884 1.00 55.75 123 THR A O 1
ATOM 988 N N . SER A 1 124 ? -19.135 4.245 2.621 1.00 53.59 124 SER A N 1
ATOM 989 C CA . SER A 1 124 ? -18.714 5.430 3.380 1.00 53.59 124 SER A CA 1
ATOM 990 C C . SER A 1 124 ? -17.218 5.756 3.258 1.00 53.59 124 SER A C 1
ATOM 992 O O . SER A 1 124 ? -16.757 6.655 3.955 1.00 53.59 124 SER A O 1
ATOM 994 N N . LEU A 1 125 ? -16.455 5.068 2.392 1.00 59.66 125 LEU A N 1
ATOM 995 C CA . LEU A 1 125 ? -14.980 5.132 2.383 1.00 59.66 125 LEU A CA 1
ATOM 996 C C . LEU A 1 125 ? -14.378 4.764 3.755 1.00 59.66 125 LEU A C 1
ATOM 998 O O . LEU A 1 125 ? -13.365 5.318 4.182 1.00 59.66 125 LEU A O 1
ATOM 1002 N N . ASP A 1 126 ? -15.012 3.826 4.461 1.00 60.34 126 ASP A N 1
ATOM 1003 C CA . ASP A 1 126 ? -14.449 3.242 5.674 1.00 60.34 126 ASP A CA 1
ATOM 1004 C C . ASP A 1 126 ? -13.341 2.272 5.280 1.00 60.34 126 ASP A C 1
ATOM 1006 O O . ASP A 1 126 ? -13.605 1.146 4.868 1.00 60.34 126 ASP A O 1
ATOM 1010 N N . PHE A 1 127 ? -12.097 2.730 5.382 1.00 62.50 127 PHE A N 1
ATOM 1011 C CA . PHE A 1 127 ? -10.927 1.915 5.092 1.00 62.50 127 PHE A CA 1
ATOM 1012 C C . PHE A 1 127 ? -10.646 0.980 6.265 1.00 62.50 127 PHE A C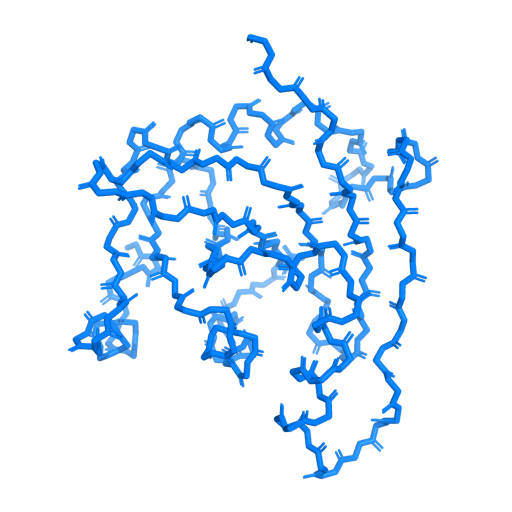 1
ATOM 1014 O O . PHE A 1 127 ? -10.118 1.398 7.300 1.00 62.50 127 PHE A O 1
ATOM 1021 N N . GLN A 1 128 ? -11.009 -0.289 6.099 1.00 60.28 128 GLN A N 1
ATOM 1022 C CA . GLN A 1 128 ? -10.610 -1.350 7.015 1.00 60.28 128 GLN A CA 1
ATOM 1023 C C . GLN A 1 128 ? -9.263 -1.900 6.576 1.00 60.28 128 GLN A C 1
ATOM 1025 O O . GLN A 1 128 ? -9.087 -2.324 5.434 1.00 60.28 128 GLN A O 1
ATOM 1030 N N . PHE A 1 129 ? -8.298 -1.852 7.483 1.00 62.84 129 PHE A N 1
ATOM 1031 C CA . PHE A 1 129 ? -6.959 -2.324 7.203 1.00 62.84 129 PHE A CA 1
ATOM 1032 C C . PHE A 1 129 ? -6.928 -3.843 7.282 1.00 62.84 129 PHE A C 1
ATOM 1034 O O . PHE A 1 129 ? -7.035 -4.408 8.368 1.00 62.84 129 PHE A O 1
ATOM 1041 N N . GLY A 1 130 ? -6.764 -4.499 6.138 1.00 60.06 130 GLY A N 1
ATOM 1042 C CA . GLY A 1 130 ? -6.648 -5.954 6.100 1.00 60.06 130 GLY A CA 1
ATOM 1043 C C . GLY A 1 130 ? -5.200 -6.417 6.188 1.00 60.06 130 GLY A C 1
ATOM 1044 O O . GLY A 1 130 ? -4.906 -7.421 6.832 1.00 60.06 130 GLY A O 1
ATOM 1045 N N . THR A 1 131 ? -4.290 -5.688 5.532 1.00 76.00 131 THR A N 1
ATOM 1046 C CA . THR A 1 131 ? -2.906 -6.122 5.299 1.00 76.00 131 THR A CA 1
ATOM 1047 C C . THR A 1 131 ? -1.955 -4.976 4.971 1.00 76.00 131 THR A C 1
ATOM 1049 O O . THR A 1 131 ? -2.363 -3.946 4.438 1.00 76.00 131 THR A O 1
ATOM 1052 N N . VAL A 1 132 ? -0.661 -5.192 5.213 1.00 82.06 132 VAL A N 1
ATOM 1053 C CA . VAL A 1 132 ? 0.433 -4.370 4.672 1.00 82.06 132 VAL A CA 1
ATOM 1054 C C . VAL A 1 132 ? 1.462 -5.260 3.977 1.00 82.06 132 VAL A C 1
ATOM 1056 O O . VAL A 1 132 ? 1.707 -6.382 4.436 1.00 82.06 132 VAL A O 1
ATOM 1059 N N . PHE A 1 133 ? 2.074 -4.762 2.899 1.00 81.25 133 PHE A N 1
ATOM 1060 C CA . PHE A 1 133 ? 3.235 -5.404 2.285 1.00 81.25 133 PHE A CA 1
ATOM 1061 C C . PHE A 1 133 ? 4.346 -4.450 1.874 1.00 81.25 133 PHE A C 1
ATOM 1063 O O . PHE A 1 133 ? 4.087 -3.278 1.608 1.00 81.25 133 PHE A O 1
ATOM 1070 N N . GLU A 1 134 ? 5.575 -4.972 1.799 1.00 84.06 134 GLU A N 1
ATOM 1071 C CA . GLU A 1 134 ? 6.745 -4.291 1.236 1.00 84.06 134 GLU A CA 1
ATOM 1072 C C . GLU A 1 134 ? 6.985 -4.734 -0.218 1.00 84.06 134 GLU A C 1
ATOM 1074 O O . GLU A 1 134 ? 7.144 -5.922 -0.524 1.00 84.06 134 GLU A O 1
ATOM 1079 N N . TRP A 1 135 ? 7.048 -3.749 -1.111 1.00 77.19 135 TRP A N 1
ATOM 1080 C CA . TRP A 1 135 ? 7.479 -3.863 -2.498 1.00 77.19 135 TRP A CA 1
ATOM 1081 C C . TRP A 1 135 ? 8.929 -3.393 -2.620 1.00 77.19 135 TRP A C 1
ATOM 1083 O O . TRP A 1 135 ? 9.245 -2.240 -2.310 1.00 77.19 135 TRP A O 1
ATOM 1093 N N . ASP A 1 136 ? 9.830 -4.271 -3.066 1.00 70.19 136 ASP A N 1
ATOM 1094 C CA . ASP A 1 136 ? 11.250 -3.933 -3.192 1.00 70.19 136 ASP A CA 1
ATOM 1095 C C . ASP A 1 136 ? 11.705 -3.540 -4.602 1.00 70.19 136 ASP A C 1
ATOM 1097 O O . ASP A 1 136 ? 12.902 -3.330 -4.795 1.00 70.19 136 ASP A O 1
ATOM 1101 N N . GLN A 1 137 ? 10.768 -3.377 -5.550 1.00 65.25 137 GLN A N 1
ATOM 1102 C CA . GLN A 1 137 ? 11.014 -2.958 -6.943 1.00 65.25 137 GLN A CA 1
ATOM 1103 C C . GLN A 1 137 ? 12.031 -3.838 -7.707 1.00 65.25 137 GLN A C 1
ATOM 1105 O O . GLN A 1 137 ? 12.459 -3.484 -8.802 1.00 65.25 137 GLN A O 1
ATOM 1110 N N . MET A 1 138 ? 12.436 -4.981 -7.141 1.00 57.06 138 MET A N 1
ATOM 1111 C CA . MET A 1 138 ? 13.347 -5.965 -7.733 1.00 57.06 138 MET A CA 1
ATOM 1112 C C . MET A 1 138 ? 12.662 -7.329 -7.822 1.00 57.06 138 MET A C 1
ATOM 1114 O O . MET A 1 138 ? 13.251 -8.365 -7.490 1.00 57.06 138 MET A O 1
ATOM 1118 N N . ASP A 1 139 ? 11.390 -7.331 -8.225 1.00 54.94 139 ASP A N 1
ATOM 1119 C CA . ASP A 1 139 ? 10.607 -8.548 -8.455 1.00 54.94 139 ASP A CA 1
ATOM 1120 C C . ASP A 1 139 ? 10.447 -9.436 -7.209 1.00 54.94 139 ASP A C 1
ATOM 1122 O O . ASP A 1 139 ? 10.115 -10.625 -7.294 1.00 54.94 139 ASP A O 1
ATOM 1126 N N . THR A 1 140 ? 10.701 -8.882 -6.020 1.00 48.34 140 THR A N 1
ATOM 1127 C CA . THR A 1 140 ? 10.699 -9.628 -4.769 1.00 48.34 140 THR A CA 1
ATOM 1128 C C . THR A 1 140 ? 9.717 -8.995 -3.784 1.00 48.34 140 THR A C 1
ATOM 1130 O O . THR A 1 140 ? 9.885 -7.908 -3.246 1.00 48.34 140 THR A O 1
ATOM 1133 N N . PHE A 1 141 ? 8.643 -9.722 -3.505 1.00 47.94 141 PHE A N 1
ATOM 1134 C CA . PHE A 1 141 ? 7.709 -9.353 -2.451 1.00 47.94 141 PHE A CA 1
ATOM 1135 C C . PHE A 1 141 ? 8.286 -9.732 -1.0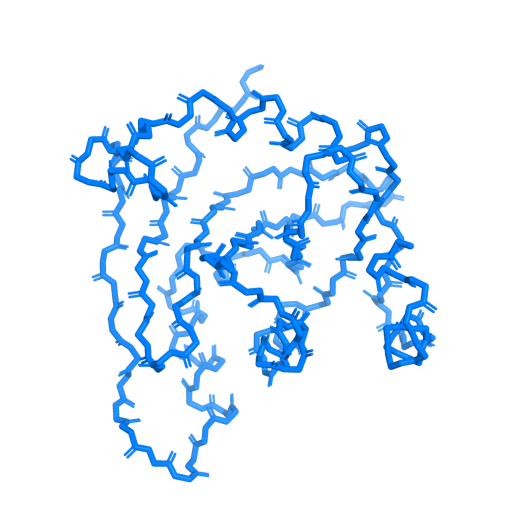82 1.00 47.94 141 PHE A C 1
ATOM 1137 O O . PHE A 1 141 ? 8.871 -10.809 -0.914 1.00 47.94 141 PHE A O 1
ATOM 1144 N N . ARG A 1 142 ? 8.138 -8.863 -0.080 1.00 48.38 142 ARG A N 1
ATOM 1145 C CA . ARG A 1 142 ? 8.459 -9.195 1.313 1.00 48.38 142 ARG A CA 1
ATOM 1146 C C . ARG A 1 142 ? 7.321 -8.746 2.224 1.00 48.38 142 ARG A C 1
ATOM 1148 O O . ARG A 1 142 ? 7.002 -7.573 2.298 1.00 48.38 142 ARG A O 1
ATOM 1155 N N . GLY A 1 143 ? 6.746 -9.708 2.942 1.00 44.69 143 GLY A N 1
ATOM 1156 C CA . GLY A 1 143 ? 5.747 -9.468 3.977 1.00 44.69 143 GLY A CA 1
ATOM 1157 C C . GLY A 1 143 ? 4.352 -9.251 3.414 1.00 44.69 143 GLY A C 1
ATOM 1158 O O . GLY A 1 143 ? 4.088 -8.239 2.805 1.00 44.69 143 GLY A O 1
ATOM 1159 N N . SER A 1 144 ? 3.431 -10.175 3.651 1.00 44.03 144 SER A N 1
ATOM 1160 C CA . SER A 1 144 ? 2.025 -9.818 3.836 1.00 44.03 144 SER A CA 1
ATOM 1161 C C . SER A 1 144 ? 1.664 -10.235 5.250 1.00 44.03 144 SER A C 1
ATOM 1163 O O . SER A 1 144 ? 1.687 -11.429 5.545 1.00 44.03 144 SER A O 1
ATOM 1165 N N . ALA A 1 145 ? 1.398 -9.284 6.134 1.00 42.97 145 ALA A N 1
ATOM 1166 C CA . ALA A 1 145 ? 0.856 -9.586 7.454 1.00 42.97 145 ALA A CA 1
ATOM 1167 C C . ALA A 1 145 ? -0.664 -9.420 7.403 1.00 42.97 145 ALA A C 1
ATOM 1169 O O . ALA A 1 145 ? -1.132 -8.377 6.947 1.00 42.97 145 ALA A O 1
ATOM 1170 N N . GLU A 1 146 ? -1.419 -10.436 7.834 1.00 40.16 146 GLU A N 1
ATOM 1171 C CA . GLU A 1 146 ? -2.826 -10.235 8.203 1.00 40.16 146 GLU A CA 1
ATOM 1172 C C . GLU A 1 146 ? -2.862 -9.322 9.425 1.00 40.16 146 GLU A C 1
ATOM 1174 O O . GLU A 1 146 ? -2.192 -9.578 10.429 1.00 40.16 146 GLU A O 1
ATOM 1179 N N . LEU A 1 147 ? -3.620 -8.234 9.324 1.00 43.47 147 LEU A N 1
ATOM 1180 C CA . LEU A 1 147 ? -3.885 -7.377 10.463 1.00 43.47 147 LEU A CA 1
ATOM 1181 C C . LEU A 1 147 ? -4.911 -8.073 11.339 1.00 43.47 147 LEU A C 1
ATOM 1183 O O . LEU A 1 147 ? -6.069 -8.240 10.962 1.00 43.47 147 LEU A O 1
ATOM 1187 N N . ILE A 1 148 ? -4.453 -8.529 12.502 1.00 32.88 148 ILE A N 1
ATOM 1188 C CA . ILE A 1 148 ? -5.332 -9.085 13.521 1.00 32.88 148 ILE A CA 1
ATOM 1189 C C . ILE A 1 148 ? -6.090 -7.914 14.148 1.00 32.88 148 ILE A C 1
ATOM 1191 O O . ILE A 1 148 ? -5.531 -7.180 14.955 1.00 32.88 148 ILE A O 1
ATOM 1195 N N . ASP A 1 149 ? -7.338 -7.784 13.705 1.00 30.97 149 ASP A N 1
ATOM 1196 C CA . ASP A 1 149 ? -8.523 -7.289 14.412 1.00 30.97 149 ASP A CA 1
ATOM 1197 C C . ASP A 1 149 ? -8.380 -5.955 15.175 1.00 30.97 149 ASP A C 1
ATOM 1199 O O . ASP A 1 149 ? -7.759 -5.863 16.236 1.00 30.97 149 ASP A O 1
ATOM 1203 N N . PHE A 1 150 ? -9.026 -4.912 14.649 1.00 36.03 150 PHE A N 1
ATOM 1204 C CA . PHE A 1 150 ? -9.211 -3.639 15.343 1.00 36.03 150 PHE A CA 1
ATOM 1205 C C . PHE A 1 150 ? -10.565 -3.669 16.053 1.00 36.03 150 PHE A C 1
ATOM 1207 O O . PHE A 1 150 ? -11.601 -3.444 15.425 1.00 36.03 150 PHE A O 1
ATOM 1214 N N . GLY A 1 151 ? -10.539 -3.956 17.355 1.00 32.00 151 GLY A N 1
ATOM 1215 C CA . GLY A 1 151 ? -11.635 -3.583 18.253 1.00 32.00 151 GLY A CA 1
ATOM 1216 C C . GLY A 1 151 ? -11.833 -2.072 18.321 1.00 32.00 151 GLY A C 1
ATOM 1217 O O . GLY A 1 151 ? -10.835 -1.331 18.146 1.00 32.00 151 GLY A O 1
#

Mean predicted aligned error: 7.3 Å

Foldseek 3Di:
DLCVDPVNVVVCVDPPKAKAALVNLQVVQVVVVPACDDDADGPQVPFPQKDFDAQPDDDDVPLPSQLVVVCPDQLVVAQWKWKDQDNSDMTMTGGSSVCSSCVCVSCVPRPGWIKMFRFHQDPVRPTDTQWMWTDPSPRGTGITHGDPDDD

Radius of gyration: 14.46 Å; Cα contacts (8 Å, |Δi|>4): 255; chains: 1; bounding box: 37×33×38 Å

Solvent-accessible surface area (backbone atoms only — not comparable to full-atom values): 8643 Å² total; per-residue (Å²): 110,80,64,69,37,70,68,46,48,56,54,52,71,40,87,76,35,41,82,35,50,38,74,57,30,35,56,53,35,63,55,57,70,70,51,56,68,51,101,83,44,70,39,54,90,75,43,74,74,46,40,82,51,69,64,85,72,94,60,97,69,47,54,68,51,51,38,56,56,44,48,76,38,74,46,40,75,27,60,18,31,31,62,55,85,53,85,44,48,51,39,46,34,25,40,32,61,64,37,62,58,36,46,66,70,77,43,69,86,53,93,61,78,36,37,37,34,16,22,38,76,50,102,79,67,53,73,46,71,48,19,44,32,39,44,64,90,69,76,42,48,45,38,41,28,56,53,83,75,88,128

Sequence (151 aa):
MHIDASYIKEIRSREGVFLVEQVVMARFSDWFDLMPWCATSIDWNQVPGFVKARIPGGGEVWEGKVCEWASGLPIGKCSHIVPYYRWKEPSIALPFHFGIANLDLLYATYPNKAYVFGVDVGTSLDFQFGTVFEWDQMDTFRGSAELIDFG